Protein AF-A0A5D0CKW9-F1 (afdb_monomer)

Foldseek 3Di:
DPPPPCPCVCVPQWDADPDDDDDPPVVVPCDPCPVQWDKGKTFGKDKDWPVVVVVCCVVVVDPPVVVVVQQVQFPDWDWDDDPVGIIIMGIHTDDIDIDTDHPDPPPPPDD

pLDDT: mean 80.79, std 17.53, range [35.44, 97.5]

Structure (mmCIF, N/CA/C/O backbone):
data_AF-A0A5D0CKW9-F1
#
_entry.id   AF-A0A5D0CKW9-F1
#
loop_
_atom_site.group_PDB
_atom_site.id
_atom_site.type_symbol
_atom_site.label_atom_id
_atom_site.label_alt_id
_atom_site.label_comp_id
_atom_site.label_asym_id
_atom_site.label_entity_id
_atom_site.label_seq_id
_atom_site.pdbx_PDB_ins_code
_atom_site.Cartn_x
_atom_site.Cartn_y
_atom_site.Cartn_z
_atom_site.occupancy
_atom_site.B_iso_or_equiv
_atom_site.auth_seq_id
_atom_site.auth_comp_id
_atom_site.auth_asym_id
_atom_site.auth_atom_id
_atom_site.pdbx_PDB_model_num
ATOM 1 N N . MET A 1 1 ? -23.444 4.442 -22.926 1.00 35.44 1 MET A N 1
ATOM 2 C CA . MET A 1 1 ? -22.255 3.573 -23.074 1.00 35.44 1 MET A CA 1
ATOM 3 C C . MET A 1 1 ? -21.110 4.208 -22.303 1.00 35.44 1 MET A C 1
ATOM 5 O O . MET A 1 1 ? -20.640 5.273 -22.685 1.00 35.44 1 MET A O 1
ATOM 9 N N . ALA A 1 2 ? -20.753 3.601 -21.173 1.00 41.50 2 ALA A N 1
ATOM 10 C CA . ALA A 1 2 ? -19.808 4.117 -20.187 1.00 41.50 2 ALA A CA 1
ATOM 11 C C . ALA A 1 2 ? -18.351 3.838 -20.603 1.00 41.50 2 ALA A C 1
ATOM 13 O O . ALA A 1 2 ? -17.711 2.936 -20.087 1.00 41.50 2 ALA A O 1
ATOM 14 N N . PHE A 1 3 ? -17.842 4.592 -21.580 1.00 42.97 3 PHE A N 1
ATOM 15 C CA . PHE A 1 3 ? -16.407 4.607 -21.926 1.00 42.97 3 PHE A CA 1
ATOM 16 C C . PHE A 1 3 ? -15.709 5.910 -21.504 1.00 42.97 3 PHE A C 1
ATOM 18 O O . PHE A 1 3 ? -14.503 6.049 -21.672 1.00 42.97 3 PHE A O 1
ATOM 25 N N . ARG A 1 4 ? -16.458 6.879 -20.961 1.00 43.25 4 ARG A N 1
ATOM 26 C CA . ARG A 1 4 ? -15.952 8.217 -20.614 1.00 43.25 4 ARG A CA 1
ATOM 27 C C . ARG A 1 4 ? -15.646 8.401 -19.123 1.00 43.25 4 ARG A C 1
ATOM 29 O O . ARG A 1 4 ? -14.927 9.328 -18.783 1.00 43.25 4 ARG A O 1
ATOM 36 N N . GLU A 1 5 ? -16.161 7.527 -18.259 1.00 46.03 5 GLU A N 1
ATOM 37 C CA . GLU A 1 5 ? -16.040 7.644 -16.794 1.00 46.03 5 GLU A CA 1
ATOM 38 C C . GLU A 1 5 ? -14.787 6.962 -16.221 1.00 46.03 5 GLU A C 1
ATOM 40 O O . GLU A 1 5 ? -14.447 7.176 -15.065 1.00 46.03 5 GLU A O 1
ATOM 45 N N . SER A 1 6 ? -14.056 6.184 -17.026 1.00 50.56 6 SER A N 1
ATOM 46 C CA . SER A 1 6 ? -12.893 5.401 -16.572 1.00 50.56 6 SER A CA 1
ATOM 47 C C . SER A 1 6 ? -11.552 5.913 -17.103 1.00 50.56 6 SER A C 1
ATOM 49 O O . SER A 1 6 ? -10.562 5.191 -17.042 1.00 50.56 6 SER A O 1
ATOM 51 N N . LEU A 1 7 ? -11.498 7.146 -17.623 1.00 51.66 7 LEU A N 1
ATOM 52 C CA . LEU A 1 7 ? -10.243 7.754 -18.093 1.00 51.66 7 LEU A CA 1
ATOM 53 C C . LEU A 1 7 ? -9.188 7.855 -16.979 1.00 51.66 7 LEU A C 1
ATOM 55 O O . LEU A 1 7 ? -8.007 7.718 -17.267 1.00 51.66 7 LEU A O 1
ATOM 59 N N . ASN A 1 8 ? -9.633 7.994 -15.729 1.00 53.41 8 ASN A N 1
ATOM 60 C CA . ASN A 1 8 ? -8.772 8.199 -14.563 1.00 53.41 8 ASN A CA 1
ATOM 61 C C . ASN A 1 8 ? -8.701 6.960 -13.653 1.00 53.41 8 ASN A C 1
ATOM 63 O O . ASN A 1 8 ? -8.256 7.055 -12.514 1.00 53.41 8 ASN A O 1
ATOM 67 N N . TYR A 1 9 ? -9.178 5.793 -14.112 1.00 55.06 9 TYR A N 1
ATOM 68 C CA . TYR A 1 9 ? -9.286 4.591 -13.268 1.00 55.06 9 TYR A CA 1
ATOM 69 C C . TYR A 1 9 ? -7.944 4.189 -12.631 1.00 55.06 9 TYR A C 1
ATOM 71 O O . TYR A 1 9 ? -7.923 3.644 -11.534 1.00 55.06 9 TYR A O 1
ATOM 79 N N . TYR A 1 10 ? -6.828 4.493 -13.296 1.00 63.91 10 TYR A N 1
ATOM 80 C CA . TYR A 1 10 ? -5.486 4.149 -12.832 1.00 63.91 10 TYR A CA 1
ATOM 81 C C . TYR A 1 10 ? -4.721 5.303 -12.170 1.00 63.91 10 TYR A C 1
ATOM 83 O O . TYR A 1 10 ? -3.609 5.076 -11.694 1.00 63.91 10 TYR A O 1
ATOM 91 N N . ASP A 1 11 ? -5.292 6.510 -12.088 1.00 64.06 11 ASP A N 1
ATOM 92 C CA . ASP A 1 11 ? -4.577 7.717 -11.632 1.00 64.06 11 ASP A CA 1
ATOM 93 C C . ASP A 1 11 ? -4.107 7.627 -10.172 1.00 64.06 11 ASP A C 1
ATOM 95 O O . ASP A 1 11 ? -3.172 8.316 -9.767 1.00 64.06 11 ASP A O 1
ATOM 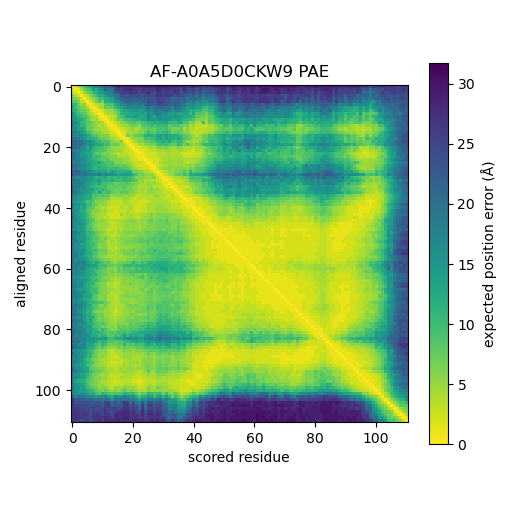99 N N . HIS A 1 12 ? -4.746 6.770 -9.375 1.00 65.44 12 HIS A N 1
ATOM 100 C CA . HIS A 1 12 ? -4.448 6.585 -7.951 1.00 65.44 12 HIS A CA 1
ATOM 101 C C . HIS A 1 12 ? -4.074 5.139 -7.603 1.00 65.44 12 HIS A C 1
ATOM 103 O O . HIS A 1 12 ? -3.953 4.793 -6.436 1.00 65.44 12 HIS A O 1
ATOM 109 N N . VAL A 1 13 ? -3.903 4.281 -8.614 1.00 70.19 13 VAL A N 1
ATOM 110 C CA . VAL A 1 13 ? -3.614 2.849 -8.422 1.00 70.19 13 VAL A CA 1
ATOM 111 C C . VAL A 1 13 ? -2.117 2.598 -8.240 1.00 70.19 13 VAL A C 1
ATOM 113 O O . VAL A 1 13 ? -1.719 1.602 -7.633 1.00 70.19 13 VAL A O 1
ATOM 116 N N . PHE A 1 14 ? -1.281 3.494 -8.770 1.00 79.75 14 PHE A N 1
ATOM 117 C CA . PHE A 1 14 ? 0.166 3.344 -8.773 1.00 79.75 14 PHE A CA 1
ATOM 118 C C . PHE A 1 14 ? 0.834 4.398 -7.896 1.00 79.75 14 PHE A C 1
ATOM 120 O O . PHE A 1 14 ? 0.696 5.596 -8.132 1.00 79.75 14 PHE A O 1
ATOM 127 N N . HIS A 1 15 ? 1.609 3.950 -6.912 1.00 81.12 15 HIS A N 1
ATOM 128 C CA . HIS A 1 15 ? 2.495 4.814 -6.140 1.00 81.12 15 HIS A CA 1
ATOM 129 C C . HIS A 1 15 ? 3.937 4.669 -6.630 1.00 81.12 15 HIS A C 1
ATOM 131 O O . HIS A 1 15 ? 4.360 3.595 -7.066 1.00 81.12 15 HIS A O 1
ATOM 137 N N . GLU A 1 16 ? 4.710 5.751 -6.550 1.00 78.06 16 GLU A N 1
ATOM 138 C CA . GLU A 1 16 ? 6.143 5.685 -6.823 1.00 78.06 16 GLU A CA 1
ATOM 139 C C . GLU A 1 16 ? 6.813 4.708 -5.855 1.00 78.06 16 GLU A C 1
ATOM 141 O O . GLU A 1 16 ? 6.547 4.696 -4.648 1.00 78.06 16 GLU A O 1
ATOM 146 N N . SER A 1 17 ? 7.677 3.858 -6.403 1.00 74.62 17 SER A N 1
ATOM 147 C CA . SER A 1 17 ? 8.484 2.960 -5.596 1.00 74.62 17 SER A CA 1
ATOM 148 C C . SER A 1 17 ? 9.766 3.669 -5.176 1.00 74.62 17 SER A C 1
ATOM 150 O O . SER A 1 17 ? 10.506 4.163 -6.023 1.00 74.62 17 SER A O 1
ATOM 152 N N . ASN A 1 18 ? 10.081 3.652 -3.880 1.00 70.69 18 ASN A N 1
ATOM 153 C CA . ASN A 1 18 ? 11.400 4.083 -3.401 1.00 70.69 18 ASN A CA 1
ATOM 154 C C . ASN A 1 18 ? 12.519 3.113 -3.831 1.00 70.69 18 ASN A C 1
ATOM 156 O O . ASN A 1 18 ? 13.698 3.459 -3.755 1.00 70.69 18 ASN A O 1
ATOM 160 N N . ASP A 1 19 ? 12.162 1.912 -4.301 1.00 74.12 19 ASP A N 1
ATOM 161 C CA . ASP A 1 19 ? 13.111 0.937 -4.825 1.00 74.12 19 ASP A CA 1
ATOM 162 C C . ASP A 1 19 ? 13.381 1.200 -6.309 1.00 74.12 19 ASP A C 1
ATOM 164 O O . ASP A 1 19 ? 12.501 1.044 -7.164 1.00 74.12 19 ASP A O 1
ATOM 168 N N . GLN A 1 20 ? 14.635 1.496 -6.646 1.00 69.56 20 GLN A N 1
ATOM 169 C CA . GLN A 1 20 ? 15.078 1.531 -8.037 1.00 69.56 20 GLN A CA 1
ATOM 170 C C . GLN A 1 20 ? 15.299 0.105 -8.556 1.00 69.56 20 GLN A C 1
ATOM 172 O O . GLN A 1 20 ? 16.385 -0.461 -8.434 1.00 69.56 20 GLN A O 1
ATOM 177 N N . LYS A 1 21 ? 14.255 -0.487 -9.149 1.00 81.50 21 LYS A N 1
ATOM 178 C CA . LYS A 1 21 ? 14.348 -1.766 -9.866 1.00 81.50 21 LYS A CA 1
ATOM 179 C C . LYS A 1 21 ? 14.367 -1.533 -11.371 1.00 81.50 21 LYS A C 1
ATOM 181 O O . LYS A 1 21 ? 13.461 -0.915 -11.929 1.00 81.50 21 LYS A O 1
ATOM 186 N N . ALA A 1 22 ? 15.379 -2.079 -12.038 1.00 83.12 22 ALA A N 1
ATOM 187 C CA . ALA A 1 22 ? 15.423 -2.089 -13.494 1.00 83.12 22 ALA A CA 1
ATOM 188 C C . ALA A 1 22 ? 14.290 -2.959 -14.060 1.00 83.12 22 ALA A C 1
ATOM 190 O O . ALA A 1 22 ? 13.944 -3.995 -13.489 1.00 83.12 22 ALA A O 1
ATOM 191 N N . PHE A 1 23 ? 13.736 -2.550 -15.201 1.00 84.25 23 PHE A N 1
ATOM 192 C CA . PHE A 1 23 ? 12.757 -3.356 -15.923 1.00 84.25 23 PHE A CA 1
ATOM 193 C C . PHE A 1 23 ? 13.395 -4.682 -16.382 1.00 84.25 23 PHE A C 1
ATOM 195 O O . PHE A 1 23 ? 14.455 -4.649 -17.022 1.00 84.25 23 PHE A O 1
ATOM 202 N N . PRO A 1 24 ? 12.791 -5.848 -16.081 1.00 84.94 24 PRO A N 1
ATOM 203 C CA . PRO A 1 24 ? 13.406 -7.149 -16.331 1.00 84.94 24 PRO A CA 1
ATOM 204 C C . PRO A 1 24 ? 13.244 -7.583 -17.797 1.00 84.94 24 PRO A C 1
ATOM 206 O O . PRO A 1 24 ? 12.587 -8.577 -18.102 1.00 84.94 24 PRO A O 1
ATOM 209 N N . VAL A 1 25 ? 13.872 -6.851 -18.725 1.00 81.00 25 VAL A N 1
ATOM 210 C CA . VAL A 1 25 ? 13.812 -7.095 -20.183 1.00 81.00 25 VAL A CA 1
ATOM 211 C C . VAL A 1 25 ? 14.118 -8.553 -20.537 1.00 81.00 25 VAL A C 1
ATOM 213 O O . VAL A 1 25 ? 13.523 -9.098 -21.465 1.00 81.00 25 VAL A O 1
ATOM 216 N N . GLN A 1 26 ? 15.014 -9.208 -19.791 1.00 81.12 26 GLN A N 1
ATOM 217 C CA . GLN A 1 26 ? 15.419 -10.590 -20.052 1.00 81.12 26 GLN A CA 1
ATOM 218 C C . GLN A 1 26 ? 14.257 -11.591 -19.935 1.00 81.12 26 GLN A C 1
ATOM 220 O O . GLN A 1 26 ? 14.300 -12.635 -20.580 1.00 81.12 2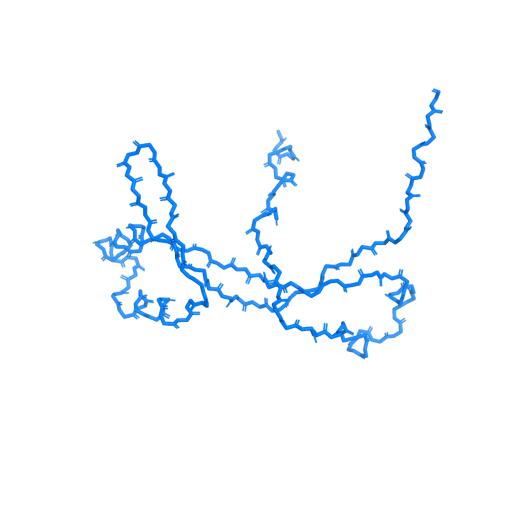6 GLN A O 1
ATOM 225 N N . GLN A 1 27 ? 13.216 -11.284 -19.152 1.00 83.94 27 GLN A N 1
ATOM 226 C CA . GLN A 1 27 ? 12.064 -12.173 -18.954 1.00 83.94 27 GLN A CA 1
ATOM 227 C C . GLN A 1 27 ? 11.100 -12.191 -20.148 1.00 83.94 27 GLN A C 1
ATOM 229 O O . GLN A 1 27 ? 10.337 -13.140 -20.302 1.00 83.94 27 GLN A O 1
ATOM 234 N N . PHE A 1 28 ? 11.140 -11.167 -21.005 1.00 79.00 28 PHE A N 1
ATOM 235 C CA . PHE A 1 28 ? 10.179 -10.987 -22.098 1.00 79.00 28 PHE A CA 1
ATOM 236 C C . PHE A 1 28 ? 10.710 -11.437 -23.466 1.00 79.00 28 PHE A C 1
ATOM 238 O O . PHE A 1 28 ? 10.001 -11.344 -24.464 1.00 79.00 28 PHE A O 1
ATOM 245 N N . GLY A 1 29 ? 11.940 -11.953 -23.539 1.00 75.62 29 GLY A N 1
ATOM 246 C CA . GLY A 1 29 ? 12.563 -12.360 -24.799 1.00 75.62 29 GLY A CA 1
ATOM 247 C C . GLY A 1 29 ? 12.805 -11.187 -25.760 1.00 75.62 29 GLY A C 1
ATOM 248 O O . GLY A 1 29 ? 12.856 -10.020 -25.369 1.00 75.62 29 GLY A O 1
ATOM 249 N N . ALA A 1 30 ? 12.986 -11.490 -27.047 1.00 75.31 30 ALA A N 1
ATOM 250 C CA . ALA A 1 30 ? 13.282 -10.493 -28.074 1.00 75.31 30 ALA A CA 1
ATOM 251 C C . ALA A 1 30 ? 12.005 -9.807 -28.591 1.00 75.31 30 ALA A C 1
ATOM 253 O O . ALA A 1 30 ? 11.650 -9.959 -29.756 1.00 75.31 30 ALA A O 1
ATOM 254 N N . VAL A 1 31 ? 11.306 -9.049 -27.739 1.00 79.75 31 VAL A N 1
ATOM 255 C CA . VAL A 1 31 ? 10.200 -8.182 -28.184 1.00 79.75 31 VAL A CA 1
ATOM 256 C C . VAL A 1 31 ? 10.792 -6.940 -28.863 1.00 79.75 31 VAL A C 1
ATOM 258 O O . VAL A 1 31 ? 11.431 -6.117 -28.193 1.00 79.75 31 VAL A O 1
ATOM 261 N N . PRO A 1 32 ? 10.612 -6.760 -30.186 1.00 77.25 32 PRO A N 1
ATOM 262 C CA . PRO A 1 32 ? 11.198 -5.631 -30.891 1.00 77.25 32 PRO A CA 1
ATOM 263 C C . PRO A 1 32 ? 10.665 -4.305 -30.351 1.00 77.25 32 PRO A C 1
ATOM 265 O O . PRO A 1 32 ? 9.463 -4.099 -30.212 1.00 77.25 32 PRO A O 1
ATOM 268 N N . GLY A 1 33 ? 11.574 -3.373 -30.075 1.00 77.06 33 GLY A N 1
ATOM 269 C CA . GLY A 1 33 ? 11.216 -2.028 -29.633 1.00 77.06 33 GLY A CA 1
ATOM 270 C C . GLY A 1 33 ? 11.012 -1.865 -28.129 1.00 77.06 33 GLY A C 1
ATOM 271 O O . GLY A 1 33 ? 10.970 -0.718 -27.706 1.00 77.06 33 GLY A O 1
ATOM 272 N N . LEU A 1 34 ? 10.996 -2.933 -27.321 1.00 78.69 34 LEU A N 1
ATOM 273 C CA . LEU A 1 34 ? 10.839 -2.858 -25.856 1.00 78.69 34 LEU A CA 1
ATOM 274 C C . LEU A 1 34 ? 11.946 -2.025 -25.176 1.00 78.69 34 LEU A C 1
ATOM 276 O O . LEU A 1 34 ? 11.695 -1.309 -24.212 1.00 78.69 34 LEU A O 1
ATOM 280 N N . GLN A 1 35 ? 13.158 -2.046 -25.743 1.00 76.31 35 GLN A N 1
ATOM 281 C CA . GLN A 1 35 ? 14.297 -1.236 -25.287 1.00 76.31 35 GLN A CA 1
ATOM 282 C C . GLN A 1 35 ? 14.145 0.273 -25.551 1.00 76.31 35 GLN A C 1
ATOM 284 O O . GLN A 1 35 ? 14.909 1.065 -25.015 1.00 76.31 35 GLN A O 1
ATOM 289 N N . LYS A 1 36 ? 13.196 0.688 -26.403 1.00 79.94 36 LYS A N 1
ATOM 290 C CA . LYS A 1 36 ? 12.974 2.107 -26.745 1.00 79.94 36 LYS A CA 1
ATOM 291 C C . LYS A 1 36 ? 12.038 2.820 -25.764 1.00 79.94 36 LYS A C 1
ATOM 293 O O . LYS A 1 36 ? 11.823 4.023 -25.905 1.00 79.94 36 LYS A O 1
ATOM 298 N N . TRP A 1 37 ? 11.440 2.071 -24.843 1.00 82.38 37 TRP A N 1
ATOM 299 C CA . TRP A 1 37 ? 10.500 2.577 -23.852 1.00 82.38 37 TRP A CA 1
ATOM 300 C C . TRP A 1 37 ? 11.269 2.997 -22.606 1.00 82.38 37 TRP A C 1
ATOM 302 O O . TRP A 1 37 ? 12.226 2.330 -22.207 1.00 82.38 37 TRP A O 1
ATOM 312 N N . LYS A 1 38 ? 10.846 4.106 -22.000 1.00 83.69 38 LYS A N 1
ATOM 313 C CA . LYS A 1 38 ? 11.284 4.475 -20.657 1.00 83.69 38 LYS A CA 1
ATOM 314 C C . LYS A 1 38 ? 10.371 3.747 -19.681 1.00 83.69 38 LYS A C 1
ATOM 316 O O . LYS A 1 38 ? 9.156 3.890 -19.774 1.00 83.69 38 LYS A O 1
ATOM 321 N N . TRP A 1 39 ? 10.958 2.945 -18.805 1.00 86.38 39 TRP A N 1
ATOM 322 C CA . TRP A 1 39 ? 10.221 2.176 -17.813 1.00 86.38 39 TRP A CA 1
ATOM 323 C C . TRP A 1 39 ? 10.414 2.807 -16.448 1.00 86.38 39 TRP A C 1
ATOM 325 O O . TRP A 1 39 ? 11.549 2.909 -15.983 1.00 86.38 39 TRP A O 1
ATOM 335 N N . ASP A 1 40 ? 9.313 3.175 -15.813 1.00 85.88 40 ASP A N 1
ATOM 336 C CA . ASP A 1 40 ? 9.304 3.650 -14.438 1.00 85.88 40 ASP A CA 1
ATOM 337 C C . ASP A 1 40 ? 8.728 2.544 -13.541 1.00 85.88 40 ASP A C 1
ATOM 339 O O . ASP A 1 40 ? 7.686 1.948 -13.834 1.00 85.88 40 ASP A O 1
ATOM 343 N N . HIS A 1 41 ? 9.465 2.210 -12.479 1.00 87.56 41 HIS A N 1
ATOM 344 C CA . HIS A 1 41 ? 9.064 1.195 -11.510 1.00 87.56 41 HIS A CA 1
ATOM 345 C C . HIS A 1 41 ? 8.109 1.816 -10.492 1.00 87.56 41 HIS A C 1
ATOM 347 O O . HIS A 1 41 ? 8.477 2.725 -9.746 1.00 87.56 41 HIS A O 1
ATOM 353 N N . VAL A 1 42 ? 6.889 1.299 -10.452 1.00 87.69 42 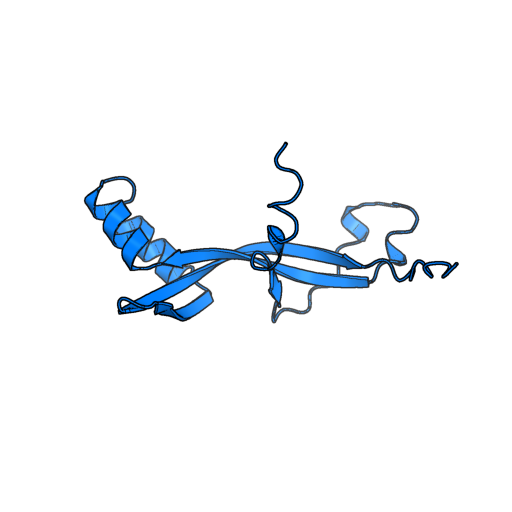VAL A N 1
ATOM 354 C CA . VAL A 1 42 ? 5.826 1.745 -9.553 1.00 87.69 42 VAL A CA 1
ATOM 355 C C . VAL A 1 42 ? 5.284 0.556 -8.771 1.00 87.69 42 VAL A C 1
ATOM 357 O O . VAL A 1 42 ? 5.517 -0.604 -9.115 1.00 87.69 42 VAL A O 1
ATOM 360 N N . ILE A 1 43 ? 4.556 0.832 -7.700 1.00 88.00 43 ILE A N 1
ATOM 361 C CA . ILE A 1 43 ? 3.851 -0.186 -6.928 1.00 88.00 43 ILE A CA 1
ATOM 362 C C . ILE A 1 43 ? 2.352 -0.021 -7.121 1.00 88.00 43 ILE A C 1
ATOM 364 O O . ILE A 1 43 ? 1.826 1.079 -7.010 1.00 88.00 43 ILE A O 1
ATOM 368 N N . GLU A 1 44 ? 1.667 -1.124 -7.398 1.00 88.31 44 GLU A N 1
ATOM 369 C CA . GLU A 1 44 ? 0.209 -1.164 -7.322 1.00 88.31 44 GLU A CA 1
ATOM 370 C C . GLU A 1 44 ? -0.206 -1.270 -5.858 1.00 88.31 44 GLU A C 1
ATOM 372 O O . GLU A 1 44 ? 0.317 -2.122 -5.121 1.00 88.31 44 GLU A O 1
ATOM 377 N N . THR A 1 45 ? -1.134 -0.415 -5.438 1.00 88.38 45 THR A N 1
ATOM 378 C CA . THR A 1 45 ? -1.582 -0.336 -4.048 1.00 88.38 45 THR A CA 1
ATOM 379 C C . THR A 1 45 ? -3.066 -0.628 -3.900 1.00 88.38 45 THR A C 1
ATOM 381 O O . THR A 1 45 ? -3.877 -0.290 -4.755 1.00 88.38 45 THR A O 1
ATOM 384 N N . ALA A 1 46 ? -3.409 -1.280 -2.791 1.00 90.38 46 ALA A N 1
ATOM 385 C CA . ALA A 1 46 ? -4.767 -1.327 -2.274 1.00 90.38 46 ALA A CA 1
ATOM 386 C C . ALA A 1 46 ? -4.846 -0.408 -1.059 1.00 90.38 46 ALA A C 1
ATOM 388 O O . ALA A 1 46 ? -4.062 -0.563 -0.116 1.00 90.38 46 ALA A O 1
ATOM 389 N N . ASP A 1 47 ? -5.817 0.491 -1.085 1.00 91.69 47 ASP A N 1
ATOM 390 C CA . ASP A 1 47 ? -6.076 1.435 -0.011 1.00 91.69 47 ASP A CA 1
ATOM 391 C C . ASP A 1 47 ? -7.292 0.962 0.784 1.00 91.69 47 ASP A C 1
ATOM 393 O O . ASP A 1 47 ? -8.305 0.577 0.203 1.00 91.69 47 ASP A O 1
ATOM 397 N N . TYR A 1 48 ? -7.172 0.960 2.111 1.00 94.06 48 TYR A N 1
ATOM 398 C CA . TYR A 1 48 ? -8.241 0.549 3.019 1.00 94.06 48 TYR A CA 1
ATOM 399 C C . TYR A 1 48 ? -8.494 1.633 4.060 1.00 94.06 48 TYR A C 1
ATOM 401 O O . TYR A 1 48 ? -7.583 1.963 4.829 1.00 94.06 48 TYR A O 1
ATOM 409 N N . CYS A 1 49 ? -9.718 2.152 4.121 1.00 95.50 49 CYS A N 1
ATOM 410 C CA . CYS A 1 49 ? -10.132 3.065 5.180 1.00 95.50 49 CYS A CA 1
ATOM 411 C C . CYS A 1 49 ? -10.406 2.285 6.471 1.00 95.50 49 CYS A C 1
ATOM 413 O O . CYS A 1 49 ? -10.975 1.192 6.443 1.00 95.50 49 CYS A O 1
ATOM 415 N N . LEU A 1 50 ? -10.005 2.824 7.623 1.00 96.12 50 LEU A N 1
ATOM 416 C CA . LEU A 1 50 ? -10.227 2.156 8.903 1.00 96.12 50 LEU A CA 1
ATOM 417 C C . LEU A 1 50 ? -11.721 2.006 9.201 1.00 96.12 50 LEU A C 1
ATOM 419 O O . LEU A 1 50 ? -12.110 0.958 9.714 1.00 96.12 50 LEU A O 1
ATOM 423 N N . SER A 1 51 ? -12.535 3.011 8.867 1.00 94.88 51 SER A N 1
ATOM 424 C CA . SER A 1 51 ? -13.988 2.944 9.058 1.00 94.88 51 SER A CA 1
ATOM 425 C C . SER A 1 51 ? -14.626 1.799 8.261 1.00 94.88 51 SER A C 1
ATOM 427 O O . SER A 1 51 ? -15.340 0.986 8.840 1.00 94.88 51 SER A O 1
ATOM 429 N N . GLU A 1 52 ? -14.282 1.658 6.979 1.00 95.12 52 GLU A N 1
ATOM 430 C CA . GLU A 1 52 ? -14.753 0.565 6.114 1.00 95.12 52 GLU A CA 1
ATOM 431 C C . GLU A 1 52 ? -14.304 -0.804 6.642 1.00 95.12 52 GLU A C 1
ATOM 433 O O . GLU A 1 52 ? -15.088 -1.744 6.704 1.00 95.12 52 GLU A O 1
ATOM 438 N N . LEU A 1 53 ? -13.048 -0.923 7.092 1.00 96.56 53 LEU A N 1
ATOM 439 C CA . LEU A 1 53 ? -12.553 -2.167 7.690 1.00 96.56 53 LEU A CA 1
ATOM 440 C C . LEU A 1 53 ? -13.291 -2.535 8.984 1.00 96.56 53 LEU A C 1
ATOM 442 O O . LEU A 1 53 ? -13.400 -3.718 9.303 1.00 96.56 53 LEU A O 1
ATOM 446 N N . GLN A 1 54 ? -13.736 -1.546 9.760 1.00 96.50 54 GLN A N 1
ATOM 447 C CA . GLN A 1 54 ? -14.523 -1.771 10.972 1.00 96.50 54 GLN A CA 1
ATOM 448 C C . GLN A 1 54 ? -15.952 -2.195 10.625 1.00 96.50 54 GLN A C 1
ATOM 450 O O . GLN A 1 54 ? -16.429 -3.182 11.182 1.00 96.50 54 GLN A O 1
ATOM 455 N N . GLU A 1 55 ? -16.583 -1.529 9.660 1.00 96.75 55 GLU A N 1
ATOM 456 C CA . GLU A 1 55 ? -17.903 -1.904 9.144 1.00 96.75 55 GLU A CA 1
ATOM 457 C C . GLU A 1 55 ? -17.895 -3.330 8.567 1.00 96.75 55 GLU A C 1
ATOM 459 O O . GLU A 1 55 ? -18.750 -4.143 8.916 1.00 96.75 55 GLU A O 1
ATOM 464 N N . ASP A 1 56 ? -16.875 -3.691 7.782 1.00 97.12 56 ASP A N 1
ATOM 465 C CA . ASP A 1 56 ? -16.680 -5.050 7.263 1.00 97.12 56 ASP A CA 1
ATOM 466 C C . ASP A 1 56 ? -16.665 -6.105 8.385 1.00 97.12 56 ASP A C 1
ATOM 468 O O . ASP A 1 56 ? -17.155 -7.225 8.205 1.00 97.12 56 ASP A O 1
ATOM 472 N N . VAL A 1 57 ? -16.078 -5.776 9.542 1.00 97.50 57 VAL A N 1
ATOM 473 C CA . VAL A 1 57 ? -16.040 -6.674 10.705 1.00 97.50 57 VAL A CA 1
ATOM 474 C C . VAL A 1 57 ? -17.410 -6.787 11.362 1.00 97.50 57 VAL A C 1
ATOM 476 O O . VAL A 1 57 ? -17.826 -7.893 11.706 1.00 97.50 57 VAL A O 1
ATOM 479 N N . GLU A 1 58 ? -18.127 -5.675 11.507 1.00 97.50 58 GLU A N 1
ATOM 480 C CA . GLU A 1 58 ? -19.483 -5.651 12.068 1.00 97.50 58 GLU A CA 1
ATOM 481 C C . GLU A 1 58 ? -20.482 -6.422 11.196 1.00 97.50 58 GLU A C 1
ATOM 483 O O . GLU A 1 58 ? -21.326 -7.157 11.713 1.00 97.50 58 GLU A O 1
ATOM 488 N N . LEU A 1 59 ? -20.341 -6.321 9.874 1.00 97.06 59 LEU A N 1
ATOM 489 C CA . LEU A 1 59 ? -21.154 -7.041 8.893 1.00 97.06 59 LEU A CA 1
ATOM 490 C C . LEU A 1 59 ? -20.721 -8.505 8.702 1.00 97.06 59 LEU A C 1
ATOM 492 O O . LEU A 1 59 ? -21.381 -9.255 7.982 1.00 97.06 59 LEU A O 1
ATOM 496 N N . GLY A 1 60 ? -19.618 -8.932 9.327 1.00 96.25 60 GLY A N 1
ATOM 497 C CA . GLY A 1 60 ? -19.074 -10.285 9.193 1.00 96.25 60 GLY A CA 1
ATOM 498 C C . GLY A 1 60 ? -18.462 -10.589 7.818 1.00 96.25 60 GLY A C 1
ATOM 499 O O . GLY A 1 60 ? -18.227 -11.755 7.501 1.00 96.25 60 GLY A O 1
ATOM 500 N N . VAL A 1 61 ? -18.197 -9.562 7.006 1.00 97.00 61 VAL A N 1
ATOM 501 C CA . VAL A 1 61 ? -17.507 -9.654 5.707 1.00 97.00 61 VAL A CA 1
ATOM 502 C C . VAL A 1 61 ? -16.019 -9.944 5.906 1.00 97.00 61 VAL A C 1
ATOM 504 O O . VAL A 1 61 ? -15.407 -10.657 5.109 1.00 97.00 61 VAL A O 1
ATOM 507 N N . ARG A 1 62 ? -15.439 -9.420 6.989 1.00 96.50 62 ARG A N 1
ATOM 508 C CA . ARG A 1 62 ? -14.024 -9.567 7.339 1.00 96.50 62 ARG A CA 1
ATOM 509 C C . ARG A 1 62 ? -13.864 -9.905 8.815 1.00 96.50 62 ARG A C 1
ATOM 511 O O . ARG A 1 62 ? -14.685 -9.565 9.655 1.00 96.50 62 ARG A O 1
ATOM 518 N N . THR A 1 63 ? -12.764 -10.554 9.165 1.00 97.38 63 THR A N 1
ATOM 519 C CA . THR A 1 63 ? -12.397 -10.818 10.559 1.00 97.38 63 THR A CA 1
ATOM 520 C C . THR A 1 63 ? -11.453 -9.750 11.110 1.00 97.38 63 THR A C 1
ATOM 522 O O . THR A 1 63 ? -10.619 -9.192 10.395 1.00 97.38 63 THR A O 1
ATOM 525 N N . ALA A 1 64 ? -11.479 -9.540 12.429 1.00 96.81 64 ALA A N 1
ATOM 526 C CA . ALA A 1 64 ? -10.522 -8.653 13.100 1.00 96.81 64 ALA A CA 1
ATOM 527 C C . ALA A 1 64 ? -9.054 -9.049 12.828 1.00 96.81 64 ALA A C 1
ATOM 529 O O . ALA A 1 64 ? -8.182 -8.193 12.700 1.00 96.81 64 ALA A O 1
ATOM 530 N N . LYS A 1 65 ? -8.774 -10.351 12.673 1.00 97.50 65 LYS A N 1
ATOM 531 C CA . LYS A 1 65 ? -7.434 -10.853 12.340 1.00 97.50 65 LYS A CA 1
ATOM 532 C C . LYS A 1 65 ? -6.980 -10.416 10.944 1.00 97.50 65 LYS A C 1
ATOM 534 O O . LYS A 1 65 ? -5.805 -10.109 10.752 1.00 97.50 65 LYS A O 1
ATOM 539 N N . GLU A 1 66 ? -7.884 -10.393 9.970 1.00 96.50 66 GLU A N 1
ATOM 540 C CA . GLU A 1 66 ? -7.575 -9.909 8.621 1.00 96.50 66 GLU A CA 1
ATOM 541 C C . GLU A 1 66 ? -7.335 -8.402 8.606 1.00 96.50 66 GLU A C 1
ATOM 543 O O . GLU A 1 66 ? -6.415 -7.953 7.928 1.00 96.50 66 GLU A O 1
ATOM 548 N N . VAL A 1 67 ? -8.093 -7.634 9.395 1.00 96.62 67 VAL A N 1
ATOM 549 C CA . VAL A 1 67 ? -7.855 -6.194 9.577 1.00 96.62 67 VAL A CA 1
ATOM 550 C C . VAL A 1 67 ? -6.463 -5.944 10.157 1.00 96.62 67 VAL A C 1
ATOM 552 O O . VAL A 1 67 ? -5.702 -5.152 9.606 1.00 96.62 67 VAL A O 1
ATOM 555 N N . GLU A 1 68 ? -6.073 -6.662 11.210 1.00 97.06 68 GLU A N 1
ATOM 556 C CA . GLU A 1 68 ? -4.721 -6.543 11.773 1.00 97.06 68 GLU A CA 1
ATOM 557 C C . GLU A 1 68 ? -3.635 -6.950 10.766 1.00 97.06 68 GLU A C 1
ATOM 559 O O . GLU A 1 68 ? -2.587 -6.308 10.684 1.00 97.06 68 GLU A O 1
ATOM 564 N N . SER A 1 69 ? -3.895 -7.960 9.929 1.00 96.00 69 SER A N 1
ATOM 565 C CA . SER A 1 69 ? -2.980 -8.323 8.844 1.00 96.00 69 SER A CA 1
ATOM 566 C C . SER A 1 69 ? -2.838 -7.206 7.806 1.00 96.00 69 SER A C 1
ATOM 568 O O . SER A 1 69 ? -1.720 -6.946 7.361 1.00 96.00 69 SER A O 1
ATOM 570 N N . ILE A 1 70 ? -3.928 -6.522 7.443 1.00 95.88 70 ILE A N 1
ATOM 571 C CA . ILE A 1 70 ? -3.897 -5.361 6.540 1.00 95.88 70 ILE A CA 1
ATOM 572 C C . ILE A 1 70 ? -3.049 -4.245 7.141 1.00 95.88 70 ILE A C 1
ATOM 574 O O . ILE A 1 70 ? -2.133 -3.761 6.477 1.00 95.88 70 ILE A O 1
ATOM 578 N N . LYS A 1 71 ? -3.292 -3.886 8.406 1.00 95.81 71 LYS A N 1
ATOM 579 C CA . LYS A 1 71 ? -2.515 -2.853 9.104 1.00 95.81 71 LYS A CA 1
ATOM 580 C C . LYS A 1 71 ? -1.029 -3.194 9.126 1.00 95.81 71 LYS A C 1
ATOM 582 O O . LYS A 1 71 ? -0.206 -2.368 8.745 1.00 95.81 71 LYS A O 1
ATOM 587 N N . TYR A 1 72 ? -0.690 -4.428 9.501 1.00 95.56 72 TYR A N 1
ATOM 588 C CA . TYR A 1 72 ? 0.694 -4.899 9.563 1.00 95.56 72 TYR A CA 1
ATOM 589 C C . TYR A 1 72 ? 1.390 -4.899 8.193 1.00 95.56 72 TYR A C 1
ATOM 591 O O . TYR A 1 72 ? 2.573 -4.586 8.097 1.00 95.56 72 TYR A O 1
ATOM 599 N N . ARG A 1 73 ? 0.667 -5.256 7.125 1.00 92.88 73 ARG A N 1
ATOM 600 C CA . ARG A 1 73 ? 1.194 -5.285 5.750 1.00 92.88 73 ARG A CA 1
ATOM 601 C C . ARG A 1 73 ? 1.214 -3.916 5.077 1.00 92.88 73 ARG A C 1
ATOM 603 O O . ARG A 1 73 ? 1.792 -3.793 3.994 1.00 92.88 73 ARG A O 1
ATOM 610 N N . SER A 1 74 ? 0.559 -2.918 5.663 1.00 94.00 74 SER A N 1
ATOM 611 C CA . SER A 1 74 ? 0.583 -1.564 5.132 1.00 94.00 74 SER A CA 1
ATOM 612 C C . SER A 1 74 ? 2.002 -1.008 5.219 1.00 94.00 74 SER A C 1
ATOM 614 O O . SER A 1 74 ? 2.676 -1.126 6.240 1.00 94.00 74 SER A O 1
ATOM 616 N N . TYR A 1 75 ? 2.484 -0.438 4.120 1.00 89.94 75 TYR A N 1
ATOM 617 C CA . TYR A 1 75 ? 3.818 0.172 4.077 1.00 89.94 75 TYR A CA 1
ATOM 618 C C . TYR A 1 75 ? 3.753 1.680 4.348 1.00 89.94 75 TYR A C 1
ATOM 620 O O . TYR A 1 75 ? 4.771 2.320 4.608 1.00 89.94 75 TYR A O 1
ATOM 628 N N . LYS A 1 76 ? 2.548 2.252 4.256 1.00 91.81 76 LYS A N 1
ATOM 629 C CA . LYS A 1 76 ? 2.250 3.652 4.525 1.00 91.81 76 LYS A CA 1
ATOM 630 C C . LYS A 1 76 ? 0.862 3.750 5.143 1.00 91.81 76 LYS A C 1
ATOM 632 O O . LYS A 1 76 ? -0.070 3.062 4.729 1.00 91.81 76 LYS A O 1
ATOM 637 N N . THR A 1 77 ? 0.729 4.674 6.080 1.00 94.94 77 THR A N 1
ATOM 638 C CA . THR A 1 77 ? -0.550 5.102 6.639 1.00 94.94 77 THR A CA 1
ATOM 639 C C . THR A 1 77 ? -0.701 6.594 6.387 1.00 94.94 77 THR A C 1
ATOM 641 O O . THR A 1 77 ? 0.274 7.341 6.496 1.00 94.94 77 THR A O 1
ATOM 644 N N . SER A 1 78 ? -1.897 7.030 6.013 1.00 94.12 78 SER A N 1
ATOM 645 C CA . SER A 1 78 ? -2.216 8.445 5.850 1.00 94.12 78 SER A CA 1
ATOM 646 C C . SER A 1 78 ? -3.544 8.781 6.517 1.00 94.12 78 SER A C 1
ATOM 648 O O . SER A 1 78 ? -4.325 7.894 6.854 1.00 94.12 78 SER A O 1
ATOM 650 N N . THR A 1 79 ? -3.779 10.070 6.740 1.00 95.69 79 THR A N 1
ATOM 651 C CA . THR A 1 79 ? -5.055 10.571 7.245 1.00 95.69 79 THR A CA 1
ATOM 652 C C . THR A 1 79 ? -5.729 11.354 6.134 1.00 95.69 79 THR A C 1
ATOM 654 O O . THR A 1 79 ? -5.138 12.294 5.595 1.00 95.69 79 THR A O 1
ATOM 657 N N . VAL A 1 80 ? -6.957 10.975 5.793 1.00 91.81 80 VAL A N 1
ATOM 658 C CA . VAL A 1 80 ? -7.779 11.666 4.799 1.00 91.81 80 VAL A CA 1
ATOM 659 C C . VAL A 1 80 ? -8.867 12.439 5.526 1.00 91.81 80 VAL A C 1
ATOM 661 O O . VAL A 1 80 ? -9.531 11.912 6.417 1.00 91.81 80 VAL A O 1
ATOM 664 N N . LYS A 1 81 ? -9.037 13.712 5.162 1.00 92.31 81 LYS A N 1
ATOM 665 C CA . LYS A 1 81 ? -10.103 14.556 5.704 1.00 92.31 81 LYS A CA 1
ATOM 666 C C . LYS A 1 81 ? -11.309 14.517 4.780 1.00 92.31 81 LYS A C 1
ATOM 668 O O . LYS A 1 81 ? -11.203 14.870 3.607 1.00 92.31 81 LYS A O 1
ATOM 673 N N . PHE A 1 82 ? -12.450 14.159 5.339 1.00 84.94 82 PHE A N 1
ATOM 674 C CA . PHE A 1 82 ? -13.757 14.253 4.712 1.00 84.94 82 PHE A CA 1
ATOM 675 C C . PHE A 1 82 ? -14.552 15.409 5.327 1.00 84.94 82 PHE A C 1
ATOM 677 O O . PHE A 1 82 ? -14.170 15.998 6.338 1.00 84.94 82 PHE A O 1
ATOM 684 N N . SER A 1 83 ? -15.695 15.745 4.730 1.00 87.69 83 SER A N 1
ATOM 685 C CA . SER A 1 83 ? -16.592 16.773 5.276 1.00 87.69 83 SER A CA 1
ATOM 686 C C . SER A 1 83 ? -17.201 16.390 6.632 1.00 87.69 83 SER A C 1
ATOM 688 O O . SER A 1 83 ? -17.604 17.271 7.386 1.00 87.69 83 SER A O 1
ATOM 690 N N . TYR A 1 84 ? -17.264 15.093 6.941 1.00 85.06 84 TYR A N 1
ATOM 691 C CA . TYR A 1 84 ? -17.878 14.527 8.146 1.00 85.06 84 TYR A CA 1
ATOM 692 C C . TYR A 1 84 ? -16.866 14.034 9.192 1.00 85.06 84 TYR A C 1
ATOM 69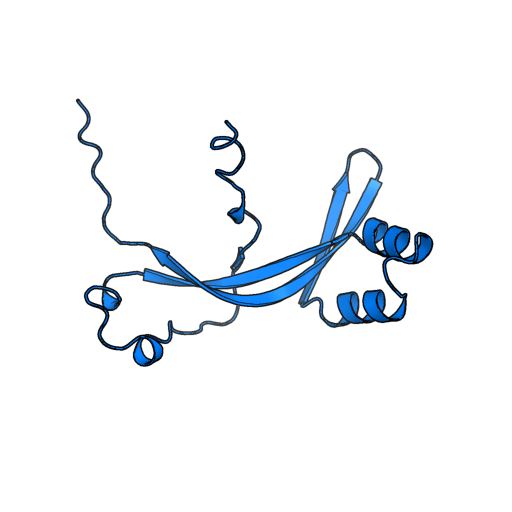4 O O . TYR A 1 84 ? -17.268 13.478 10.211 1.00 85.06 84 TYR A O 1
ATOM 702 N N . GLY A 1 85 ? -15.566 14.227 8.971 1.00 90.56 85 GLY A N 1
ATOM 703 C CA . GLY A 1 85 ? -14.531 13.772 9.895 1.00 90.56 85 GLY A CA 1
ATOM 704 C C . GLY A 1 85 ? -13.222 13.445 9.195 1.00 90.56 85 GLY A C 1
ATOM 705 O O . GLY A 1 85 ? -13.029 13.758 8.024 1.00 90.56 85 GLY A O 1
ATOM 706 N N . GLU A 1 86 ? -12.316 12.807 9.920 1.00 95.12 86 GLU A N 1
ATOM 707 C CA . GLU A 1 86 ? -11.052 12.311 9.381 1.00 95.12 86 GLU A CA 1
ATOM 708 C C . GLU A 1 86 ? -11.037 10.786 9.471 1.00 95.12 86 GLU A C 1
ATOM 710 O O . GLU A 1 86 ? -11.579 10.223 10.423 1.00 95.12 86 GLU A O 1
ATOM 715 N N . ASP A 1 87 ? -10.409 10.127 8.501 1.00 95.56 87 ASP A N 1
ATOM 716 C CA . ASP A 1 87 ? -10.211 8.680 8.517 1.00 95.56 87 ASP A CA 1
ATOM 717 C C . ASP A 1 87 ? -8.744 8.321 8.288 1.00 95.56 87 ASP A C 1
ATOM 719 O O . ASP A 1 87 ? -7.972 9.063 7.675 1.00 95.56 87 ASP A O 1
ATOM 723 N N . THR A 1 88 ? -8.360 7.161 8.803 1.00 96.69 88 THR A N 1
ATOM 724 C CA . THR A 1 88 ? -7.042 6.569 8.618 1.00 96.69 88 THR A CA 1
ATOM 725 C C . THR A 1 88 ? -7.082 5.617 7.431 1.00 96.69 88 THR A C 1
ATOM 727 O O . THR A 1 88 ? -7.861 4.669 7.424 1.00 96.69 88 THR A O 1
ATOM 730 N N . VAL A 1 89 ? -6.203 5.834 6.456 1.00 95.56 89 VAL A N 1
ATOM 731 C CA . VAL A 1 89 ? -6.068 4.987 5.268 1.00 95.56 89 VAL A CA 1
ATOM 732 C C . VAL A 1 89 ? -4.774 4.186 5.347 1.00 95.56 89 VAL A C 1
ATOM 734 O O . VAL A 1 89 ? -3.683 4.739 5.522 1.00 95.56 89 VAL A O 1
ATOM 737 N N . TYR A 1 90 ? -4.896 2.870 5.203 1.00 95.19 90 TYR A N 1
ATOM 738 C CA . TYR A 1 90 ? -3.782 1.933 5.129 1.00 95.19 90 TYR A CA 1
ATOM 739 C C . TYR A 1 90 ? -3.482 1.595 3.670 1.00 95.19 90 TYR A C 1
ATOM 741 O O . TYR A 1 90 ? -4.317 1.007 2.987 1.00 95.19 90 TYR A O 1
ATOM 749 N N . HIS A 1 91 ? -2.272 1.917 3.214 1.00 92.81 91 HIS A N 1
ATOM 750 C CA . HIS A 1 91 ? -1.813 1.613 1.860 1.00 92.81 91 HIS A CA 1
ATOM 751 C C . HIS A 1 91 ? -1.028 0.301 1.866 1.00 92.81 91 HIS A C 1
ATOM 753 O O . HIS A 1 91 ? 0.051 0.198 2.465 1.00 92.81 91 HIS A O 1
ATOM 759 N N . VAL A 1 92 ? -1.557 -0.716 1.194 1.00 92.56 92 VAL A N 1
ATOM 760 C CA . VAL A 1 92 ? -0.950 -2.046 1.098 1.00 92.56 92 VAL A CA 1
ATOM 761 C C . VAL A 1 92 ? -0.386 -2.243 -0.299 1.00 92.56 92 VAL A C 1
ATOM 763 O O . VAL A 1 92 ? -1.100 -2.158 -1.294 1.00 92.56 92 VAL A O 1
ATOM 766 N N . LYS A 1 93 ? 0.907 -2.565 -0.378 1.00 91.00 93 LYS A N 1
ATOM 767 C CA . LYS A 1 93 ? 1.552 -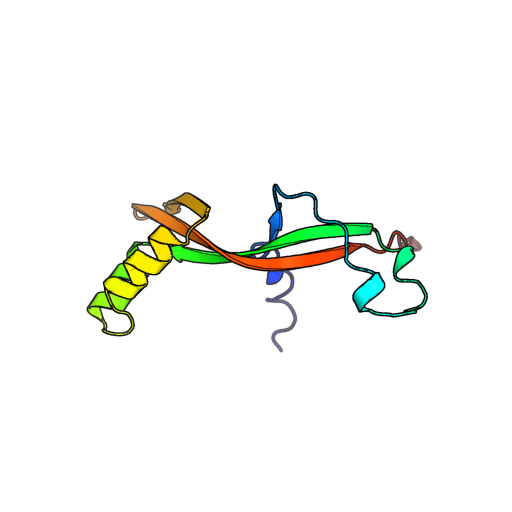2.934 -1.639 1.00 91.00 93 LYS A CA 1
ATOM 768 C C . LYS A 1 93 ? 1.014 -4.286 -2.117 1.00 91.00 93 LYS A C 1
ATOM 770 O O . LYS A 1 93 ? 1.129 -5.282 -1.400 1.00 91.00 93 LYS A O 1
ATOM 775 N N . ILE A 1 94 ? 0.479 -4.326 -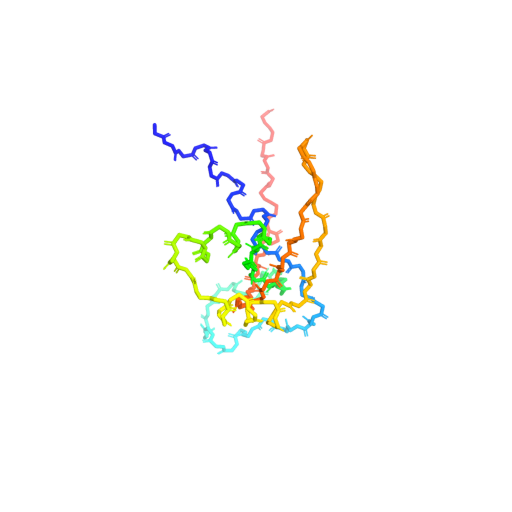3.335 1.00 89.00 94 ILE A N 1
ATOM 776 C CA . ILE A 1 94 ? 0.008 -5.556 -3.984 1.00 89.00 94 ILE A CA 1
ATOM 777 C C . ILE A 1 94 ? 1.144 -6.190 -4.787 1.00 89.00 94 ILE A C 1
ATOM 779 O O . ILE A 1 94 ? 1.483 -7.353 -4.567 1.00 89.00 94 ILE A O 1
ATOM 783 N N . ARG A 1 95 ? 1.742 -5.432 -5.714 1.00 86.94 95 ARG A N 1
ATOM 784 C CA . ARG A 1 95 ? 2.811 -5.911 -6.603 1.00 86.94 95 ARG A CA 1
ATOM 785 C C . ARG A 1 95 ? 3.654 -4.775 -7.168 1.00 86.94 95 ARG A C 1
ATOM 787 O O . ARG A 1 95 ? 3.247 -3.618 -7.163 1.00 86.94 95 ARG A O 1
ATOM 794 N N . ASP A 1 96 ? 4.834 -5.150 -7.646 1.00 87.88 96 ASP A N 1
ATOM 795 C CA . ASP A 1 96 ? 5.689 -4.301 -8.471 1.00 87.88 96 ASP A CA 1
ATOM 796 C C . ASP A 1 96 ? 5.134 -4.258 -9.903 1.00 87.88 96 ASP A C 1
ATOM 798 O O . ASP A 1 96 ? 4.765 -5.294 -10.466 1.00 87.88 96 ASP A O 1
ATOM 802 N N . VAL A 1 97 ? 5.070 -3.062 -10.484 1.00 86.69 97 VAL A N 1
ATOM 803 C CA . VAL A 1 97 ? 4.574 -2.806 -11.839 1.00 86.69 97 VAL A CA 1
ATOM 804 C C . VAL A 1 97 ? 5.565 -1.894 -12.561 1.00 86.69 97 VAL A C 1
ATOM 806 O O . VAL A 1 97 ? 6.225 -1.055 -11.952 1.00 86.69 97 VAL A O 1
ATOM 809 N N . TRP A 1 98 ? 5.681 -2.055 -13.878 1.00 87.19 98 TRP A N 1
ATOM 810 C CA . TRP A 1 98 ? 6.472 -1.157 -14.715 1.00 87.19 98 TRP A CA 1
ATOM 811 C C . TRP A 1 98 ? 5.563 -0.448 -15.703 1.00 87.19 98 TRP A C 1
ATOM 813 O O . TRP A 1 98 ? 4.922 -1.086 -16.539 1.00 87.19 98 TRP A O 1
ATOM 823 N N . LEU A 1 99 ? 5.531 0.877 -15.604 1.00 84.75 99 LEU A N 1
ATOM 824 C CA . LEU A 1 99 ? 4.831 1.725 -16.553 1.00 84.75 99 LEU A CA 1
ATOM 825 C C . LEU A 1 99 ? 5.810 2.130 -17.643 1.00 84.75 99 LEU A C 1
ATOM 827 O O . LEU A 1 99 ? 6.881 2.672 -17.374 1.00 84.75 99 LEU A O 1
ATOM 831 N N . GLY A 1 100 ? 5.453 1.797 -18.877 1.00 84.62 100 GLY A N 1
ATOM 832 C CA . GLY A 1 100 ? 6.252 2.111 -20.044 1.00 84.62 100 GLY A CA 1
ATOM 833 C C . GLY A 1 100 ? 5.716 3.351 -20.735 1.00 84.62 100 GLY A C 1
ATOM 834 O O . GLY A 1 100 ? 4.581 3.346 -21.209 1.00 84.62 100 GLY A O 1
ATOM 835 N N . GLU A 1 101 ? 6.552 4.372 -20.880 1.00 83.12 101 GLU A N 1
ATOM 836 C CA . GLU A 1 101 ? 6.257 5.517 -21.733 1.00 83.12 101 GLU A CA 1
ATOM 837 C C . GLU A 1 101 ? 7.051 5.412 -23.040 1.00 83.12 101 GLU A C 1
ATOM 839 O O . GLU A 1 101 ? 8.277 5.237 -23.063 1.00 83.12 101 GLU A O 1
ATOM 844 N N . SER A 1 102 ? 6.342 5.518 -24.166 1.00 72.06 102 SER A N 1
ATOM 845 C CA . SER A 1 102 ? 6.989 5.602 -25.470 1.00 72.06 102 SER A CA 1
ATOM 846 C C . SER A 1 102 ? 7.454 7.040 -25.710 1.00 72.06 102 SER A C 1
ATOM 848 O O . SER A 1 102 ? 6.652 7.968 -25.694 1.00 72.06 102 SER A O 1
ATOM 850 N N . SER A 1 103 ? 8.734 7.237 -26.023 1.00 58.31 103 SER A N 1
ATOM 851 C CA . SER A 1 103 ? 9.326 8.562 -26.293 1.00 58.31 103 SER A CA 1
ATOM 852 C C . SER A 1 103 ? 8.792 9.268 -27.554 1.00 58.31 103 SER A C 1
ATOM 854 O O . SER A 1 103 ? 9.238 10.365 -27.905 1.00 58.31 103 SER A O 1
ATOM 856 N N . LYS A 1 104 ? 7.825 8.673 -28.263 1.00 53.84 104 LYS A N 1
ATOM 857 C CA . LYS A 1 104 ? 7.184 9.306 -29.412 1.00 53.84 104 LYS A CA 1
ATOM 858 C C . LYS A 1 104 ? 6.140 10.303 -28.919 1.00 53.84 104 LYS A C 1
ATOM 860 O O . LYS A 1 104 ? 4.976 9.958 -28.750 1.00 53.84 104 LYS A O 1
ATOM 865 N N . ARG A 1 105 ? 6.524 11.579 -28.818 1.00 45.47 105 ARG A N 1
ATOM 866 C CA . ARG A 1 105 ? 5.551 12.660 -29.021 1.00 45.47 105 ARG A CA 1
ATOM 867 C C . ARG A 1 105 ? 4.919 12.438 -30.395 1.00 45.47 105 ARG A C 1
ATOM 869 O O . ARG A 1 105 ? 5.557 12.701 -31.416 1.00 45.47 105 ARG A O 1
ATOM 876 N N . CYS A 1 106 ? 3.674 11.978 -30.440 1.00 43.47 106 CYS A N 1
ATOM 877 C CA . CYS A 1 106 ? 2.826 12.281 -31.581 1.00 43.47 106 CYS A CA 1
ATOM 878 C C . CYS A 1 106 ? 2.721 13.806 -31.616 1.00 43.47 106 CYS A C 1
ATOM 880 O O . CYS A 1 106 ? 2.034 14.401 -30.790 1.00 43.47 106 CYS A O 1
ATOM 882 N N . LYS A 1 107 ? 3.460 14.456 -32.523 1.00 41.62 107 LYS A N 1
ATOM 883 C CA . LYS A 1 107 ? 3.137 15.826 -32.914 1.00 41.62 107 LYS A CA 1
ATOM 884 C C . LYS A 1 107 ? 1.701 15.762 -33.423 1.00 41.62 107 LYS A C 1
ATOM 886 O O . LYS A 1 107 ? 1.464 15.192 -34.485 1.00 41.62 107 LYS A O 1
ATOM 891 N N . SER A 1 108 ? 0.752 16.288 -32.656 1.00 40.75 108 SER A N 1
ATOM 892 C CA . SER A 1 108 ? -0.517 16.710 -33.224 1.00 40.75 108 SER A CA 1
ATOM 893 C C . SER A 1 108 ? -0.160 17.706 -34.322 1.00 40.75 108 SER A C 1
ATOM 895 O O . SER A 1 108 ? 0.407 18.768 -34.062 1.00 40.75 108 SER A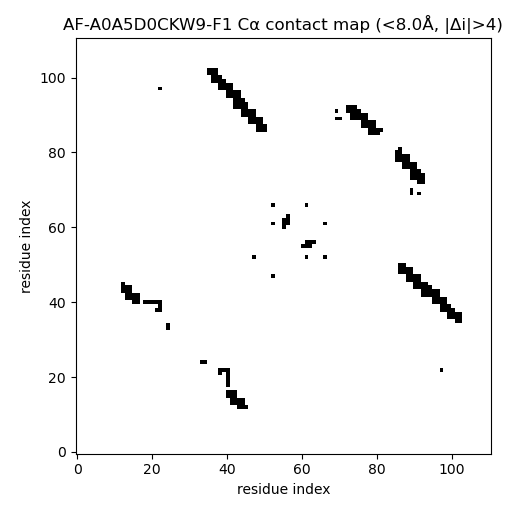 O 1
ATOM 897 N N . ALA A 1 109 ? -0.380 17.306 -35.571 1.00 42.56 109 ALA A N 1
ATOM 898 C CA . ALA A 1 109 ? -0.416 18.244 -36.672 1.00 42.56 109 ALA A CA 1
ATOM 899 C C . ALA A 1 109 ? -1.582 19.191 -36.365 1.00 42.56 109 ALA A C 1
ATOM 901 O O . ALA A 1 109 ? -2.744 18.801 -36.465 1.00 42.56 109 ALA A O 1
ATOM 902 N N . GLY A 1 110 ? -1.253 20.382 -35.864 1.00 39.59 110 GLY A N 1
ATOM 903 C CA . GLY A 1 110 ? -2.188 21.493 -35.813 1.00 39.59 110 GLY A CA 1
ATOM 904 C C . GLY A 1 110 ? -2.552 21.847 -37.247 1.00 39.59 110 GLY A C 1
ATOM 905 O O . GLY A 1 110 ? -1.656 22.074 -38.062 1.00 39.59 110 GLY A O 1
ATOM 906 N N . ILE A 1 111 ? -3.851 21.774 -37.525 1.00 39.41 111 ILE A N 1
ATOM 907 C CA . ILE A 1 111 ? -4.514 22.280 -38.729 1.00 39.41 111 ILE A CA 1
ATOM 908 C C . ILE A 1 11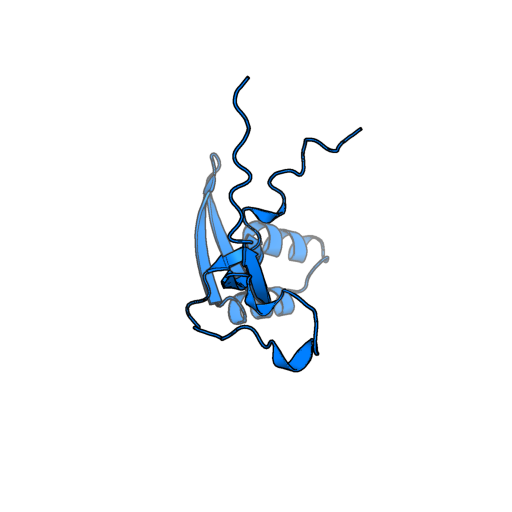1 ? -4.365 23.801 -38.764 1.00 39.41 111 ILE A C 1
ATOM 910 O O . ILE A 1 111 ? -4.515 24.412 -37.680 1.00 39.41 111 ILE A O 1
#

Solvent-accessible surface area (backbone atoms only — not comparable to full-atom values): 6995 Å² total; per-residue (Å²): 133,92,76,76,83,59,82,60,70,62,75,78,34,57,43,84,44,92,61,94,57,79,78,69,59,81,81,68,58,92,54,86,67,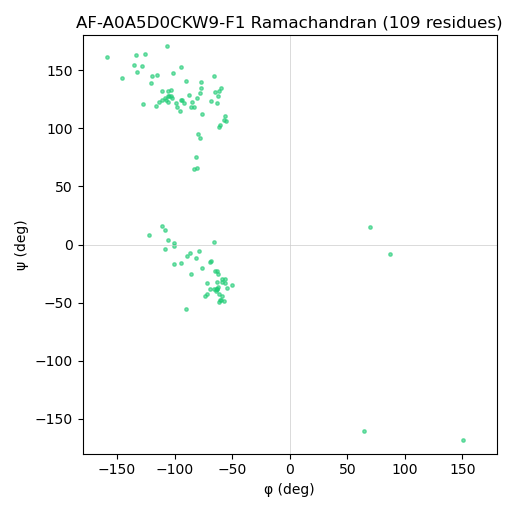61,87,64,38,51,67,48,45,27,27,35,51,49,77,42,48,49,66,60,54,50,49,30,37,76,72,64,76,40,52,71,69,56,50,53,50,49,59,70,56,26,81,47,75,48,77,48,79,55,99,89,49,73,45,46,33,36,34,27,75,73,46,85,42,72,52,70,47,68,79,70,76,76,75,76,80,80,127

Mean predicted aligned error: 10.1 Å

Secondary structure (DSSP, 8-state):
--SSS-TTTTTTTEEEPSS-PPP-GGGG-S-TTGGGEEEEEEEEEEEEEHHHHHHHHHTTSS-HHHHHHHHHHEEEEEEEEETTEEEEEEEEEEEEEEEEEES--------

Radius of gyration: 19.39 Å; Cα contacts (8 Å, |Δi|>4): 135; chains: 1; bounding box: 38×35×52 Å

Organism: NCBI:txid862114

Sequence (111 aa):
MAFRESLNYYDHVFHESNDQKAFPVQQFGAVPGLQKWKWDHVIETADYCLSELQEDVELGVRTAKEVESIKYRSYKTSTVKFSYGEDTVYHVKIRDVWLGESSKRCKSAGI

Nearest PDB structures (foldseek):
  2fur-assembly1_B  TM=3.273E-01  e=3.662E+00  Thermoplasma acidophilum
  1j5u-assembly1_A  TM=2.720E-01  e=7.792E+00  Thermotoga maritima
  1n5v-assembly1_B  TM=2.202E-01  e=4.620E+00  Streptomyces coelicolor A3(2)